Protein AF-A0A519ZME0-F1 (afdb_monomer_lite)

pLDDT: mean 88.81, std 8.68, range [51.88, 97.31]

Foldseek 3Di:
DPPDDDDDDDDADFDADPVRHGDDPVRDPDDQDPVCVVVVVLVVLVSRVFDSPFDDPDPVSSVVSSVVRRDPDD

Secondary structure (DSSP, 8-state):
----PPPP--PPPPPB-TTSSBP-TTTT-PPPP-SSHHHHHHHHHHHHT--TT---SSHHHHHHHHHHT-----

Sequence (74 aa):
LLKVPMPRYLHTPLVLADDGQKLSKQNGAQALDLGDPLITLKAAGGRLGLPDDLPGATLPDWLAAAVACWPSRP

Structure (mmCIF, N/CA/C/O backbone):
data_AF-A0A519ZME0-F1
#
_entry.id   AF-A0A519ZME0-F1
#
loop_
_atom_site.group_PDB
_atom_site.id
_atom_site.type_symbol
_atom_site.label_atom_id
_atom_site.label_alt_id
_atom_site.label_comp_id
_atom_site.label_asym_id
_atom_site.label_entity_id
_atom_site.label_seq_id
_atom_site.pdbx_PDB_ins_code
_atom_site.Cartn_x
_atom_site.Cartn_y
_atom_site.Cartn_z
_atom_site.occupancy
_atom_site.B_iso_or_equiv
_atom_site.auth_seq_id
_atom_site.auth_comp_id
_atom_site.auth_asym_id
_atom_site.auth_atom_id
_atom_site.pdbx_PDB_model_num
ATOM 1 N N . LEU A 1 1 ? -32.362 10.414 18.228 1.00 77.06 1 LEU A N 1
ATOM 2 C CA . LEU A 1 1 ? -31.316 9.587 17.577 1.00 77.06 1 LEU A CA 1
ATOM 3 C C . LEU A 1 1 ? -31.892 8.987 16.292 1.00 77.06 1 LEU A C 1
ATOM 5 O O . LEU A 1 1 ? -33.060 8.622 16.312 1.00 77.06 1 LEU A O 1
ATOM 9 N N . LEU A 1 2 ? -31.120 8.891 15.203 1.00 87.38 2 LEU A N 1
ATOM 10 C CA . LEU A 1 2 ? -31.621 8.626 13.838 1.00 87.38 2 LEU A CA 1
ATOM 11 C C . LEU A 1 2 ? -32.136 7.190 13.547 1.00 87.38 2 LEU A C 1
ATOM 13 O O . LEU A 1 2 ? -32.536 6.933 12.423 1.00 87.38 2 LEU A O 1
ATOM 17 N N . LYS A 1 3 ? -32.169 6.260 14.520 1.00 91.12 3 LYS A N 1
ATOM 18 C CA . LYS A 1 3 ? -32.638 4.855 14.362 1.00 91.12 3 LYS A CA 1
ATOM 19 C C . LYS A 1 3 ? -32.066 4.103 13.138 1.00 91.12 3 LYS A C 1
ATOM 21 O O . LYS A 1 3 ? -32.727 3.237 12.576 1.00 91.12 3 LYS A O 1
ATOM 26 N N . VAL A 1 4 ? -30.833 4.411 12.749 1.00 92.69 4 VAL A N 1
ATOM 27 C CA . VAL A 1 4 ? -30.101 3.718 11.678 1.00 92.69 4 VAL A CA 1
ATOM 28 C C . VAL A 1 4 ? -29.014 2.814 12.267 1.00 92.69 4 VAL A C 1
ATOM 30 O O . VAL A 1 4 ? -28.526 3.109 13.364 1.00 92.69 4 VAL A O 1
ATOM 33 N N . PRO A 1 5 ? -28.633 1.720 11.576 1.00 93.19 5 PRO A N 1
ATOM 34 C CA . PRO A 1 5 ? -27.524 0.875 12.008 1.00 93.19 5 PRO A 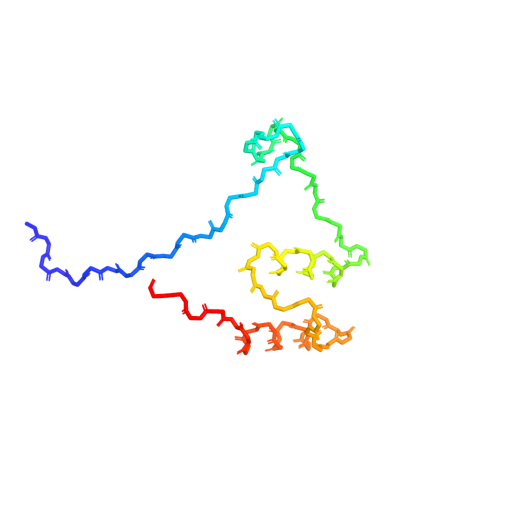CA 1
ATOM 35 C C . PRO A 1 5 ? -26.213 1.669 12.054 1.00 93.19 5 PRO A C 1
ATOM 37 O O . PRO A 1 5 ? -25.954 2.520 11.202 1.00 93.19 5 PRO A O 1
ATOM 40 N N . MET A 1 6 ? -25.383 1.381 13.058 1.00 91.31 6 MET A N 1
ATOM 41 C CA . MET A 1 6 ? -24.064 1.996 13.194 1.00 91.31 6 MET A CA 1
ATOM 42 C C . MET A 1 6 ? -23.103 1.407 12.148 1.00 91.31 6 MET A C 1
ATOM 44 O O . MET A 1 6 ? -23.032 0.181 12.025 1.00 91.31 6 MET A O 1
ATOM 48 N N . PRO A 1 7 ? -22.355 2.238 11.398 1.00 91.62 7 PRO A N 1
ATOM 49 C CA . PRO A 1 7 ? -21.342 1.732 10.486 1.00 91.62 7 PRO A CA 1
ATOM 50 C C . PRO A 1 7 ? -20.172 1.120 11.263 1.00 91.62 7 PRO A C 1
ATOM 52 O O . PRO A 1 7 ? -19.883 1.497 12.400 1.00 91.62 7 PRO A O 1
ATOM 55 N N . ARG A 1 8 ? -19.466 0.193 10.617 1.00 89.44 8 ARG A N 1
ATOM 56 C CA . ARG A 1 8 ? -18.177 -0.301 11.109 1.00 89.44 8 ARG A CA 1
ATOM 57 C C . ARG A 1 8 ? -17.084 0.681 10.702 1.00 89.44 8 ARG A C 1
ATOM 59 O O . ARG A 1 8 ? -17.050 1.121 9.554 1.00 89.44 8 ARG A O 1
ATOM 66 N N . TYR A 1 9 ? -16.202 1.009 11.640 1.00 89.62 9 TYR A N 1
ATOM 67 C CA . TYR A 1 9 ? -15.070 1.902 11.415 1.00 89.62 9 TYR A CA 1
ATOM 68 C C . TYR A 1 9 ? -13.779 1.100 11.388 1.00 89.62 9 TYR A C 1
ATOM 70 O O . TYR A 1 9 ? -13.534 0.293 12.279 1.00 89.62 9 TYR A O 1
ATOM 78 N N . LEU A 1 10 ? -12.938 1.372 10.393 1.00 87.38 10 LEU A N 1
ATOM 79 C CA . LEU A 1 10 ? -11.605 0.805 10.295 1.00 87.38 10 LEU A CA 1
ATOM 80 C C . LEU A 1 10 ? -10.570 1.929 10.263 1.00 87.38 10 LEU A C 1
ATOM 82 O O . LEU A 1 10 ? -10.538 2.722 9.324 1.00 87.38 10 LEU A O 1
ATOM 86 N N . HIS A 1 11 ? -9.703 1.977 11.272 1.00 89.62 11 HIS A N 1
ATOM 87 C CA . HIS A 1 11 ? -8.566 2.893 11.294 1.00 89.62 11 HIS A CA 1
ATOM 88 C C . HIS A 1 11 ? -7.330 2.223 10.686 1.00 89.62 11 HIS A C 1
ATOM 90 O O . HIS A 1 11 ? -6.889 1.160 11.135 1.00 89.62 11 HIS A O 1
ATOM 96 N N . THR A 1 12 ? -6.760 2.852 9.662 1.00 89.00 12 THR A N 1
ATOM 97 C CA . THR A 1 12 ? -5.479 2.443 9.079 1.00 89.00 12 THR A CA 1
ATOM 98 C C . THR A 1 12 ? -4.310 2.998 9.896 1.00 89.00 12 THR A C 1
ATOM 100 O O . THR A 1 12 ? -4.468 4.025 10.565 1.00 89.00 12 THR A O 1
ATOM 103 N N . PRO A 1 13 ? -3.126 2.360 9.845 1.00 90.00 13 PRO A N 1
ATOM 104 C CA . PRO A 1 13 ? -1.936 2.879 10.510 1.00 90.00 13 PRO A CA 1
ATOM 105 C C . PRO A 1 13 ? -1.602 4.308 10.071 1.00 90.00 13 PRO A C 1
ATOM 107 O O . PRO A 1 13 ? -1.703 4.658 8.895 1.00 90.00 13 PRO A O 1
ATOM 110 N N . LEU A 1 14 ? -1.199 5.133 11.035 1.00 91.69 14 LEU A N 1
ATOM 111 C CA . LEU A 1 14 ? -0.708 6.479 10.780 1.00 91.69 14 LEU A CA 1
ATOM 112 C C . LEU A 1 14 ? 0.756 6.405 10.344 1.00 91.69 14 LEU A C 1
ATOM 114 O O . LEU A 1 14 ? 1.587 5.842 11.053 1.00 91.69 14 LEU A O 1
ATOM 118 N N . VAL A 1 15 ? 1.072 6.989 9.191 1.00 89.69 15 VAL A N 1
ATOM 119 C CA . VAL A 1 15 ? 2.452 7.076 8.704 1.00 89.69 15 VAL A CA 1
ATOM 120 C C . VAL A 1 15 ? 3.122 8.313 9.305 1.00 89.69 15 VAL A C 1
ATOM 122 O O . VAL A 1 15 ? 2.568 9.416 9.261 1.00 89.69 15 VAL A O 1
ATOM 125 N N . LEU A 1 16 ? 4.305 8.112 9.884 1.00 90.25 16 LEU A N 1
ATOM 126 C CA . LEU A 1 16 ? 5.137 9.151 10.488 1.00 90.25 16 LEU A CA 1
ATOM 127 C C . LEU A 1 16 ? 6.383 9.390 9.628 1.00 90.25 16 LEU A C 1
ATOM 129 O O . LEU A 1 16 ? 6.841 8.469 8.947 1.00 90.25 16 LEU A O 1
ATOM 133 N N . ALA A 1 17 ? 6.900 10.615 9.666 1.00 87.00 17 ALA A N 1
ATOM 134 C CA . ALA A 1 17 ? 8.224 10.954 9.154 1.00 87.00 17 ALA A CA 1
ATOM 135 C C . ALA A 1 17 ? 9.324 10.446 10.106 1.00 87.00 17 ALA A C 1
ATOM 137 O O . ALA A 1 17 ? 9.036 9.996 11.219 1.00 87.00 17 ALA A O 1
ATOM 138 N N . ASP A 1 18 ? 10.585 10.537 9.677 1.00 86.69 18 ASP A N 1
ATOM 139 C CA . ASP A 1 18 ? 11.745 10.047 10.439 1.00 86.69 18 ASP A CA 1
ATOM 140 C C . ASP A 1 18 ? 11.919 10.747 11.799 1.00 86.69 18 ASP A C 1
ATOM 142 O O . ASP A 1 18 ? 12.473 10.173 12.733 1.00 86.69 18 ASP A O 1
ATOM 146 N N . ASP A 1 19 ? 11.403 11.971 11.937 1.00 88.56 19 ASP A N 1
ATOM 147 C CA . ASP A 1 19 ? 11.390 12.746 13.182 1.00 88.56 19 ASP A CA 1
ATOM 148 C C . ASP A 1 19 ? 10.210 12.398 14.116 1.00 88.56 19 ASP A C 1
ATOM 150 O O . ASP A 1 19 ? 10.026 13.024 15.162 1.00 88.56 19 ASP A O 1
ATOM 154 N N . GLY A 1 20 ? 9.395 11.405 13.746 1.00 88.19 20 GLY A N 1
ATOM 155 C CA . GLY A 1 20 ? 8.227 10.956 14.502 1.00 88.19 20 GLY A CA 1
ATOM 156 C C . GLY A 1 20 ? 6.983 11.832 14.334 1.00 88.19 20 GLY A C 1
ATOM 157 O O . GLY A 1 20 ? 5.937 11.514 14.909 1.00 88.19 20 GLY A O 1
ATOM 158 N N . GLN A 1 21 ? 7.043 12.906 13.541 1.00 89.75 21 GLN A N 1
ATOM 159 C CA . GLN A 1 21 ? 5.876 13.737 13.261 1.00 89.75 21 GLN A CA 1
ATOM 160 C C . GLN A 1 21 ? 4.939 13.071 12.256 1.00 89.75 21 GLN A C 1
ATOM 162 O O . GLN A 1 21 ? 5.336 12.270 11.408 1.00 89.75 21 GLN A O 1
ATOM 167 N N . LYS A 1 22 ? 3.657 13.447 12.311 1.00 89.19 22 LYS A N 1
ATOM 168 C CA . LYS A 1 22 ? 2.673 13.014 11.311 1.00 89.19 22 LYS A CA 1
ATOM 169 C C . LYS A 1 22 ? 3.108 13.488 9.932 1.00 89.19 22 LYS A C 1
ATOM 171 O O . LYS A 1 22 ? 3.255 14.696 9.719 1.00 89.19 22 LYS A O 1
ATOM 176 N N . LEU A 1 23 ? 3.222 12.549 8.996 1.00 86.69 23 LEU A N 1
ATOM 177 C CA . LEU A 1 23 ? 3.513 12.887 7.613 1.00 86.69 23 LEU A CA 1
ATOM 178 C C . LEU A 1 23 ? 2.370 13.754 7.066 1.00 86.69 23 LEU A C 1
ATOM 180 O O . LEU A 1 23 ? 1.189 13.411 7.178 1.00 86.69 23 LEU A O 1
ATOM 184 N N . SER A 1 24 ? 2.711 14.910 6.506 1.00 80.56 24 SER A N 1
ATOM 185 C CA . SER A 1 24 ? 1.740 15.847 5.945 1.00 80.56 24 SER A CA 1
ATOM 186 C C . SER A 1 24 ? 2.315 16.521 4.704 1.00 80.56 24 SER A C 1
ATOM 188 O O . SER A 1 24 ? 3.525 16.504 4.485 1.00 80.56 24 SER A O 1
ATOM 190 N N . LYS A 1 25 ? 1.457 17.168 3.906 1.00 73.06 25 LYS A N 1
ATOM 191 C CA . LYS A 1 25 ? 1.900 17.958 2.744 1.00 73.06 25 LYS A CA 1
ATOM 192 C C . LYS A 1 25 ? 2.885 19.072 3.115 1.00 73.06 25 LYS A C 1
ATOM 194 O O . LYS A 1 25 ? 3.653 19.490 2.262 1.00 73.06 25 LYS A O 1
ATOM 199 N N . GLN A 1 26 ? 2.851 19.554 4.358 1.00 75.44 26 GLN A N 1
ATOM 200 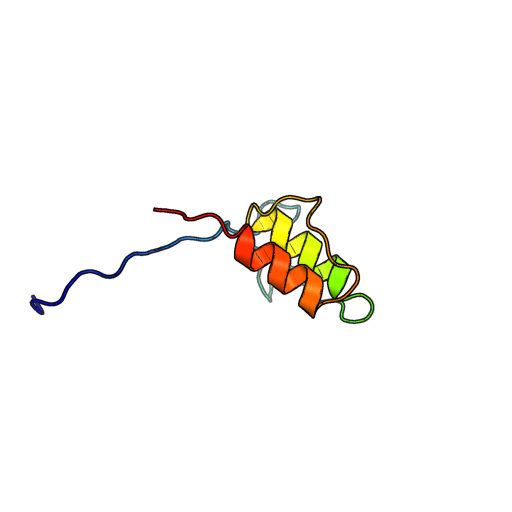C CA . GLN A 1 26 ? 3.796 20.560 4.848 1.00 75.44 26 GLN A CA 1
ATOM 201 C C . GLN A 1 26 ? 5.028 19.941 5.525 1.00 75.44 26 GLN A C 1
ATOM 203 O O .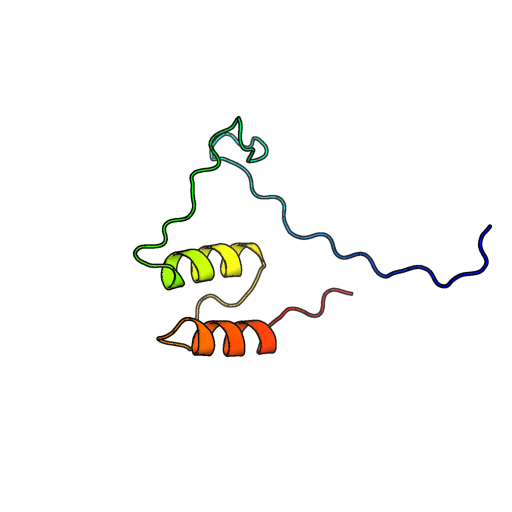 GLN A 1 26 ? 6.052 20.605 5.622 1.00 75.44 26 GLN A O 1
ATOM 208 N N . ASN A 1 27 ? 4.963 18.663 5.916 1.00 68.44 27 ASN A N 1
ATOM 209 C CA . ASN A 1 27 ? 5.993 17.977 6.702 1.00 68.44 27 ASN A CA 1
ATOM 210 C C . ASN A 1 27 ? 6.595 16.788 5.937 1.00 68.44 27 ASN A C 1
ATOM 212 O O . ASN A 1 27 ? 6.636 15.672 6.447 1.00 68.44 27 ASN A O 1
ATOM 216 N N . GLY A 1 28 ? 7.023 16.999 4.692 1.00 67.12 28 GLY A N 1
ATOM 217 C CA . GLY A 1 28 ? 7.868 16.019 4.000 1.00 67.12 28 GLY A CA 1
ATOM 218 C C . GLY A 1 28 ? 7.149 14.843 3.332 1.00 67.12 28 GLY A C 1
ATOM 219 O O . GLY A 1 28 ? 7.809 13.870 2.975 1.00 67.12 28 GLY A O 1
ATOM 220 N N . ALA A 1 29 ? 5.830 14.909 3.102 1.00 82.06 29 ALA A N 1
ATOM 221 C CA . ALA A 1 29 ? 5.179 13.959 2.196 1.00 82.06 29 ALA A CA 1
ATOM 222 C C . ALA A 1 29 ? 5.679 14.179 0.755 1.00 82.06 29 ALA A C 1
ATOM 224 O O . ALA A 1 29 ? 5.231 15.100 0.069 1.00 82.06 29 ALA A O 1
ATOM 225 N N . GLN A 1 30 ? 6.614 13.341 0.306 1.00 84.50 30 GLN A N 1
ATOM 226 C CA . GLN A 1 30 ? 7.076 13.337 -1.081 1.00 84.50 30 GLN A CA 1
ATOM 227 C C . GLN A 1 30 ? 5.956 12.900 -2.036 1.00 84.50 30 GLN A C 1
ATOM 229 O O . GLN A 1 30 ? 5.030 12.176 -1.659 1.00 84.50 30 GLN A O 1
ATOM 234 N N . ALA A 1 31 ? 6.043 13.356 -3.288 1.00 87.69 31 ALA A N 1
ATOM 235 C CA . ALA A 1 31 ? 5.188 12.845 -4.352 1.00 87.69 31 ALA A CA 1
ATOM 236 C C . ALA A 1 31 ? 5.476 11.354 -4.589 1.00 87.69 31 ALA A C 1
ATOM 238 O O . ALA A 1 31 ? 6.602 10.900 -4.397 1.00 87.69 31 ALA A O 1
ATOM 239 N N . LEU A 1 32 ? 4.458 10.601 -5.010 1.00 88.19 32 LEU A N 1
ATOM 240 C CA . LEU A 1 32 ? 4.634 9.193 -5.358 1.00 88.19 32 LEU A CA 1
ATOM 241 C C . LEU A 1 32 ? 5.559 9.064 -6.569 1.00 88.19 32 LEU A C 1
ATOM 243 O O . LEU A 1 32 ? 5.370 9.764 -7.566 1.00 88.19 32 LEU A O 1
ATOM 247 N N . ASP A 1 33 ? 6.506 8.133 -6.490 1.00 89.94 33 ASP A N 1
ATOM 248 C CA . ASP A 1 33 ? 7.290 7.729 -7.648 1.00 89.94 33 ASP A CA 1
ATOM 249 C C . ASP A 1 33 ? 6.451 6.799 -8.533 1.00 89.94 33 ASP A C 1
ATOM 251 O O . ASP A 1 33 ? 5.977 5.744 -8.096 1.00 89.94 33 ASP A O 1
ATOM 255 N N . LEU A 1 34 ? 6.242 7.234 -9.777 1.00 91.88 34 LEU A N 1
ATOM 256 C CA . LEU A 1 34 ? 5.492 6.514 -10.804 1.00 91.88 34 LEU A CA 1
ATOM 257 C C . LEU A 1 34 ? 6.408 5.858 -11.851 1.00 91.88 34 LEU A C 1
ATOM 259 O O . LEU A 1 34 ? 5.891 5.233 -12.776 1.00 91.88 34 LEU A O 1
ATOM 263 N N . GLY A 1 35 ? 7.734 5.999 -11.730 1.00 94.81 35 GLY A N 1
ATOM 264 C CA . GLY A 1 35 ? 8.708 5.302 -12.572 1.00 94.81 35 GLY A CA 1
ATOM 265 C C . GLY A 1 35 ? 8.764 3.803 -12.269 1.00 94.81 35 GLY A C 1
ATOM 266 O O . GLY A 1 35 ? 8.813 2.998 -13.196 1.00 94.81 35 GLY A O 1
ATOM 267 N N . ASP A 1 36 ? 8.655 3.436 -10.986 1.00 91.19 36 ASP A N 1
ATOM 268 C CA . ASP A 1 36 ? 8.411 2.060 -10.534 1.00 91.19 36 ASP A CA 1
ATOM 269 C C . ASP A 1 36 ? 7.218 2.000 -9.554 1.00 91.19 36 ASP A C 1
ATOM 271 O O . ASP A 1 36 ? 7.375 1.962 -8.326 1.00 91.19 36 ASP A O 1
ATOM 275 N N . PRO A 1 37 ? 5.980 2.000 -10.077 1.00 94.12 37 PRO A N 1
ATOM 276 C CA . PRO A 1 37 ? 4.784 2.048 -9.242 1.00 94.12 37 PRO A CA 1
ATOM 277 C C . PRO A 1 37 ? 4.572 0.763 -8.429 1.00 94.12 37 PRO A C 1
ATOM 279 O O . PRO A 1 37 ? 3.849 0.788 -7.431 1.00 94.12 37 PRO A O 1
ATOM 282 N N . LEU A 1 38 ? 5.181 -0.361 -8.829 1.00 95.19 38 LEU A N 1
ATOM 283 C CA . LEU A 1 38 ? 5.022 -1.629 -8.121 1.00 95.19 38 LEU A CA 1
ATOM 284 C C . LEU A 1 38 ? 5.831 -1.629 -6.820 1.00 95.19 38 LEU A C 1
ATOM 286 O O . LEU A 1 38 ? 5.316 -2.074 -5.793 1.00 95.19 38 LEU A O 1
ATOM 290 N N . ILE A 1 39 ? 7.052 -1.082 -6.832 1.00 94.06 39 ILE A N 1
ATOM 291 C CA . ILE A 1 39 ? 7.829 -0.860 -5.602 1.00 94.06 39 ILE A CA 1
ATOM 292 C C . ILE A 1 39 ? 7.062 0.066 -4.649 1.00 94.06 39 ILE A C 1
ATOM 294 O O . ILE A 1 39 ? 6.892 -0.264 -3.471 1.00 94.06 39 ILE A O 1
ATOM 298 N N . THR A 1 40 ? 6.536 1.181 -5.164 1.00 94.56 40 THR A N 1
ATOM 299 C CA . THR A 1 40 ? 5.742 2.136 -4.376 1.00 94.56 40 THR A CA 1
ATOM 300 C C . THR A 1 40 ? 4.512 1.475 -3.737 1.00 94.56 40 THR A C 1
ATOM 302 O O . THR A 1 40 ? 4.238 1.686 -2.552 1.00 94.56 40 THR A O 1
ATOM 305 N N . LEU A 1 41 ? 3.790 0.626 -4.479 1.00 94.69 41 LEU A N 1
ATOM 306 C CA . LEU A 1 41 ? 2.649 -0.125 -3.943 1.00 94.69 41 LEU A CA 1
ATOM 307 C C . LEU A 1 41 ? 3.052 -1.143 -2.875 1.00 94.69 41 LEU A C 1
ATOM 309 O O . LEU A 1 41 ? 2.385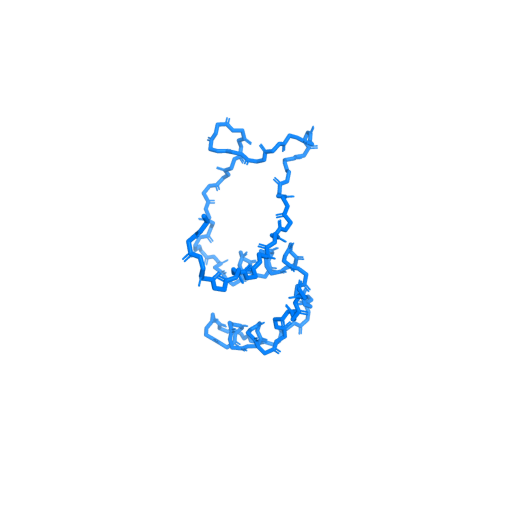 -1.218 -1.843 1.00 94.69 41 LEU A O 1
ATOM 313 N N . LYS A 1 42 ? 4.141 -1.891 -3.081 1.00 94.56 42 LYS A N 1
ATOM 314 C CA . LYS A 1 42 ? 4.647 -2.859 -2.094 1.00 94.56 42 LYS A CA 1
ATOM 315 C C . LYS A 1 42 ? 5.006 -2.179 -0.775 1.00 94.56 42 LYS A C 1
ATOM 317 O O . LYS A 1 42 ? 4.578 -2.636 0.283 1.00 94.56 42 LYS A O 1
ATOM 322 N N . ALA A 1 43 ? 5.693 -1.037 -0.837 1.00 92.88 43 ALA A N 1
ATOM 323 C CA . ALA A 1 43 ? 6.018 -0.245 0.347 1.00 92.88 43 ALA A CA 1
ATOM 324 C C . ALA A 1 43 ? 4.755 0.222 1.098 1.00 92.88 43 ALA A C 1
ATOM 326 O O . ALA A 1 43 ? 4.689 0.129 2.327 1.00 92.88 43 ALA A O 1
ATOM 327 N N . ALA A 1 44 ? 3.728 0.683 0.375 1.00 92.88 44 ALA A N 1
ATOM 328 C CA . ALA A 1 44 ? 2.444 1.050 0.975 1.00 92.88 44 ALA A CA 1
ATOM 329 C C . ALA A 1 44 ? 1.713 -0.165 1.579 1.00 92.88 44 ALA A C 1
ATOM 331 O O . ALA A 1 44 ? 1.152 -0.067 2.672 1.00 92.88 44 ALA A O 1
ATOM 332 N N . GLY A 1 45 ? 1.756 -1.314 0.902 1.00 94.31 45 GLY A N 1
ATOM 333 C CA . GLY A 1 45 ? 1.161 -2.567 1.362 1.00 94.31 45 GLY A CA 1
ATOM 334 C C . GLY A 1 45 ? 1.736 -3.041 2.695 1.00 94.31 45 GLY A C 1
ATOM 335 O O . GLY A 1 45 ? 0.967 -3.334 3.614 1.00 94.31 45 GLY A O 1
ATOM 336 N N . GLY A 1 46 ? 3.062 -3.002 2.853 1.00 93.62 46 GLY A N 1
ATOM 337 C CA . GLY A 1 46 ? 3.719 -3.329 4.124 1.00 93.62 46 GLY A CA 1
ATOM 338 C C . GLY A 1 46 ? 3.246 -2.433 5.278 1.00 93.62 46 GLY A C 1
ATOM 339 O O . GLY A 1 46 ? 2.961 -2.914 6.374 1.00 93.62 46 GLY A O 1
ATOM 340 N N . ARG A 1 47 ? 3.023 -1.130 5.030 1.00 92.44 47 ARG A N 1
ATOM 341 C CA . ARG A 1 47 ? 2.453 -0.210 6.042 1.00 92.44 47 ARG A CA 1
ATOM 342 C C . ARG A 1 47 ? 1.005 -0.529 6.411 1.00 92.44 47 ARG A C 1
ATOM 344 O O . ARG A 1 47 ? 0.580 -0.203 7.517 1.00 92.44 47 ARG A O 1
ATOM 351 N N . LEU A 1 48 ? 0.251 -1.153 5.511 1.00 92.44 48 LEU A N 1
ATOM 352 C CA . LEU A 1 48 ? -1.119 -1.609 5.757 1.00 92.44 48 LEU A CA 1
ATOM 353 C C . LEU A 1 48 ? -1.168 -2.993 6.433 1.00 92.44 48 LEU A C 1
ATOM 355 O O . LEU A 1 48 ? -2.230 -3.396 6.919 1.00 92.44 48 LEU A O 1
ATOM 359 N N . GLY A 1 49 ? -0.022 -3.672 6.549 1.00 91.94 49 GLY A N 1
ATOM 360 C CA . GLY A 1 49 ? 0.113 -5.002 7.143 1.00 91.94 49 GLY A CA 1
ATOM 361 C C . GLY A 1 49 ? -0.156 -6.144 6.164 1.00 91.94 49 GLY A C 1
ATOM 362 O O . GLY A 1 49 ? -0.566 -7.218 6.600 1.00 91.94 49 GLY A O 1
ATOM 363 N N . LEU A 1 50 ? 0.013 -5.910 4.859 1.00 93.62 50 LEU A N 1
ATOM 364 C CA . LEU A 1 50 ? 0.024 -6.982 3.864 1.00 93.62 50 LEU A CA 1
ATOM 365 C C . LEU A 1 50 ? 1.350 -7.763 3.927 1.00 93.62 50 LEU A C 1
ATOM 367 O O . LEU A 1 50 ? 2.359 -7.181 4.325 1.00 93.62 50 LEU A O 1
ATOM 371 N N . PRO A 1 51 ? 1.370 -9.048 3.524 1.00 93.00 51 PRO A N 1
ATOM 372 C CA . PRO A 1 51 ? 2.608 -9.818 3.428 1.00 93.00 51 PRO A CA 1
ATOM 373 C C . PRO A 1 51 ? 3.606 -9.193 2.440 1.00 93.00 51 PRO A C 1
ATOM 375 O O . PRO A 1 51 ? 3.215 -8.700 1.380 1.00 93.00 51 PRO A O 1
ATOM 378 N N . ASP A 1 52 ? 4.897 -9.252 2.765 1.00 90.31 52 ASP A N 1
ATOM 379 C CA . ASP A 1 52 ? 5.965 -8.695 1.919 1.00 90.31 52 ASP A CA 1
ATOM 380 C C . ASP A 1 52 ? 6.230 -9.543 0.659 1.00 90.31 52 ASP A C 1
ATOM 382 O O . ASP A 1 52 ? 6.760 -9.046 -0.337 1.00 90.31 52 ASP A O 1
ATOM 386 N N . ASP A 1 53 ? 5.839 -10.818 0.678 1.00 92.00 53 ASP A N 1
ATOM 387 C CA . ASP A 1 53 ? 6.099 -11.825 -0.356 1.00 92.00 53 ASP A CA 1
ATOM 388 C C . ASP A 1 53 ? 4.908 -12.074 -1.298 1.00 92.00 53 ASP A C 1
ATOM 390 O O . ASP A 1 53 ? 4.836 -13.105 -1.970 1.00 92.00 53 ASP A O 1
ATOM 394 N N . LEU A 1 54 ? 3.980 -11.114 -1.396 1.00 93.94 54 LEU A N 1
ATOM 395 C CA . LEU A 1 54 ? 2.840 -11.221 -2.307 1.00 93.94 54 LEU A CA 1
ATOM 396 C C . LEU A 1 54 ? 3.283 -11.409 -3.774 1.00 93.94 54 LEU A C 1
ATOM 398 O O . LEU A 1 54 ? 4.129 -10.652 -4.271 1.00 93.94 54 LEU A O 1
ATOM 402 N N . PRO A 1 55 ? 2.679 -12.371 -4.501 1.00 92.62 55 PRO A N 1
ATOM 403 C CA . PRO A 1 55 ? 2.991 -12.613 -5.903 1.00 92.62 55 PRO A CA 1
ATOM 404 C C . PRO A 1 55 ? 2.475 -11.480 -6.802 1.00 92.62 55 PRO A C 1
ATOM 406 O O . PRO A 1 55 ? 1.555 -10.746 -6.448 1.00 92.62 55 PRO A O 1
ATOM 409 N N . GLY A 1 56 ? 3.055 -11.367 -7.998 1.00 92.50 56 GLY A N 1
ATOM 410 C CA . GLY A 1 56 ? 2.640 -10.407 -9.022 1.00 92.50 56 GLY A CA 1
ATOM 411 C C . GLY A 1 56 ? 3.817 -9.609 -9.573 1.00 92.50 56 GLY A C 1
ATOM 412 O O . GLY A 1 56 ? 4.472 -8.857 -8.850 1.00 92.50 56 GLY A O 1
ATOM 413 N N . ALA A 1 57 ? 4.087 -9.787 -10.868 1.00 91.25 57 ALA A N 1
ATOM 414 C CA . ALA A 1 57 ? 5.113 -9.034 -11.594 1.00 91.25 57 ALA A CA 1
ATOM 415 C C . ALA A 1 57 ? 4.562 -7.736 -12.210 1.00 91.25 57 ALA A C 1
ATOM 417 O O . ALA A 1 57 ? 5.328 -6.875 -12.634 1.00 91.25 57 ALA A O 1
ATOM 418 N N . THR A 1 58 ? 3.236 -7.593 -12.259 1.00 95.19 58 THR A N 1
ATOM 419 C CA . THR A 1 58 ? 2.535 -6.428 -12.800 1.00 95.19 58 THR A CA 1
ATOM 420 C C . THR A 1 58 ? 1.648 -5.791 -11.730 1.00 95.19 58 THR A C 1
ATOM 422 O O . THR A 1 58 ? 1.311 -6.429 -10.730 1.00 95.19 58 THR A O 1
ATOM 425 N N . LEU A 1 59 ? 1.246 -4.531 -11.939 1.00 95.88 59 LEU A N 1
ATOM 426 C CA . LEU A 1 59 ? 0.331 -3.844 -11.021 1.00 95.88 59 LEU A CA 1
ATOM 427 C C . LEU A 1 59 ? -0.995 -4.604 -10.836 1.00 95.88 59 LEU A C 1
ATOM 429 O O . LEU A 1 59 ? -1.376 -4.802 -9.683 1.00 95.88 59 LEU A O 1
ATOM 433 N N . PRO A 1 60 ? -1.696 -5.056 -11.901 1.00 97.31 60 PRO A N 1
ATOM 434 C CA . PRO A 1 60 ? -2.946 -5.793 -11.727 1.00 97.31 60 PRO A CA 1
ATOM 435 C C . PRO A 1 60 ? -2.767 -7.099 -10.953 1.00 97.31 60 PRO A C 1
ATOM 437 O O . PRO A 1 60 ? -3.560 -7.374 -10.054 1.00 97.31 60 PRO A O 1
ATOM 440 N N . ASP A 1 61 ? -1.717 -7.869 -11.252 1.00 96.62 61 ASP A N 1
ATOM 441 C CA . ASP A 1 61 ? -1.479 -9.156 -10.589 1.00 96.62 61 ASP A CA 1
ATOM 442 C C . ASP A 1 61 ? -1.196 -8.963 -9.099 1.00 96.62 61 ASP A C 1
ATOM 444 O O . ASP A 1 61 ? -1.765 -9.657 -8.254 1.00 96.62 61 ASP A O 1
ATOM 448 N N . TRP A 1 62 ? -0.354 -7.979 -8.770 1.00 97.25 62 TRP A N 1
ATOM 449 C CA . TRP A 1 62 ? -0.027 -7.682 -7.381 1.00 97.25 62 TRP A CA 1
ATOM 450 C C . TRP A 1 62 ? -1.242 -7.152 -6.613 1.00 97.25 62 TRP A C 1
ATOM 452 O O . TRP A 1 62 ? -1.482 -7.567 -5.482 1.00 97.25 62 TRP A O 1
ATOM 462 N N . LEU A 1 63 ? -2.058 -6.285 -7.226 1.00 96.94 63 LEU A N 1
ATOM 463 C CA . LEU A 1 63 ? -3.297 -5.797 -6.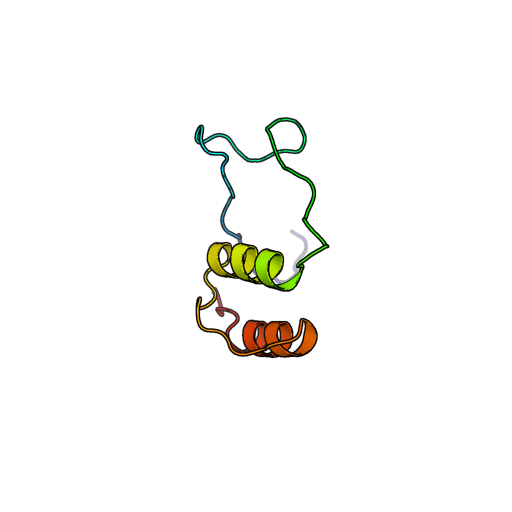612 1.00 96.94 63 LEU A CA 1
ATOM 464 C C . LEU A 1 63 ? -4.295 -6.934 -6.364 1.00 96.94 63 LEU A C 1
ATOM 466 O O . LEU A 1 63 ? -4.915 -6.972 -5.302 1.00 96.94 63 LEU A O 1
ATOM 470 N N . ALA A 1 64 ? -4.433 -7.876 -7.301 1.00 96.81 64 ALA A N 1
ATOM 471 C CA . ALA A 1 64 ? -5.292 -9.043 -7.120 1.00 96.81 64 ALA A CA 1
ATOM 472 C C . ALA A 1 64 ? -4.831 -9.907 -5.932 1.00 96.81 64 ALA A C 1
ATOM 474 O O . ALA A 1 64 ? -5.653 -10.292 -5.096 1.00 96.81 64 ALA A O 1
ATOM 475 N N . ALA A 1 65 ? -3.521 -10.145 -5.805 1.00 96.25 65 ALA A N 1
ATOM 476 C CA . ALA A 1 65 ? -2.949 -10.859 -4.665 1.00 96.25 65 ALA A CA 1
ATOM 477 C C . ALA A 1 65 ? -3.154 -10.100 -3.339 1.00 96.25 65 ALA A C 1
ATOM 479 O O . ALA A 1 65 ? -3.585 -10.682 -2.344 1.00 96.25 65 ALA A O 1
ATOM 480 N N . ALA A 1 66 ? -2.921 -8.786 -3.334 1.00 95.81 66 ALA A N 1
ATOM 481 C CA . ALA A 1 66 ? -3.101 -7.932 -2.163 1.00 95.81 66 ALA A CA 1
ATOM 482 C C . ALA A 1 66 ? -4.553 -7.910 -1.658 1.00 95.81 66 ALA A C 1
ATOM 484 O O . ALA A 1 66 ? -4.780 -7.955 -0.450 1.00 95.81 66 ALA A O 1
ATOM 485 N N . VAL A 1 67 ? -5.537 -7.881 -2.564 1.00 95.06 67 VAL A N 1
ATOM 486 C CA . VAL A 1 67 ? -6.965 -7.943 -2.205 1.00 95.06 67 VAL A CA 1
ATOM 487 C C . VAL A 1 67 ? -7.308 -9.277 -1.541 1.00 95.06 67 VAL A C 1
ATOM 489 O O . VAL A 1 67 ? -8.025 -9.287 -0.541 1.00 95.06 67 VAL A O 1
ATOM 492 N N . ALA A 1 68 ? -6.776 -10.394 -2.047 1.00 93.81 68 ALA A N 1
ATOM 493 C CA . ALA A 1 68 ? -7.011 -11.717 -1.465 1.00 93.81 68 ALA A CA 1
ATOM 494 C C . ALA A 1 68 ? -6.419 -11.858 -0.051 1.00 93.81 68 ALA A C 1
ATOM 496 O O . ALA A 1 68 ? -6.975 -12.566 0.788 1.00 93.81 68 ALA A O 1
ATOM 497 N N . CYS A 1 69 ? -5.319 -11.157 0.225 1.00 91.75 69 CYS A N 1
ATOM 498 C CA . CYS A 1 69 ? -4.661 -11.133 1.530 1.00 91.75 69 CYS A CA 1
ATOM 499 C C . CYS A 1 69 ? -5.093 -9.955 2.411 1.00 91.75 69 CYS A C 1
ATOM 501 O O . CYS A 1 69 ? -4.483 -9.727 3.458 1.00 91.75 69 CYS A O 1
ATOM 503 N N . TRP A 1 70 ? -6.119 -9.196 2.008 1.00 89.25 70 TRP A N 1
ATOM 504 C CA . TRP A 1 70 ? -6.535 -8.021 2.757 1.00 89.25 70 TRP A CA 1
ATOM 505 C C . TRP A 1 70 ? -6.991 -8.431 4.160 1.00 89.25 70 TRP A C 1
ATOM 507 O O . TRP A 1 70 ? -7.921 -9.234 4.295 1.00 89.25 70 TRP A O 1
ATOM 517 N N . PRO A 1 71 ? -6.367 -7.900 5.225 1.00 76.62 71 PRO A N 1
ATOM 518 C CA . PRO A 1 71 ? -6.697 -8.327 6.568 1.00 76.62 71 PRO A CA 1
ATOM 519 C C . PRO A 1 71 ? -8.144 -7.939 6.871 1.00 76.62 71 PRO A C 1
ATOM 521 O O . PRO A 1 71 ? -8.507 -6.759 6.866 1.00 76.62 71 PRO A O 1
ATOM 524 N N . SER A 1 72 ? -8.979 -8.932 7.179 1.00 66.44 72 SER A N 1
ATOM 525 C CA . SER A 1 72 ? -10.297 -8.696 7.757 1.00 66.44 72 SER A CA 1
ATOM 52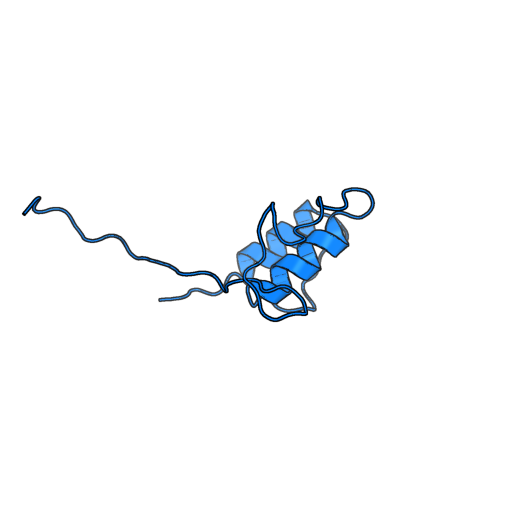6 C C . SER A 1 72 ? -10.098 -8.143 9.165 1.00 66.44 72 SER A C 1
ATOM 528 O O . SER A 1 72 ? -9.998 -8.892 10.137 1.00 66.44 72 SER A O 1
ATOM 530 N N . ARG A 1 73 ? -9.969 -6.823 9.282 1.00 60.41 73 ARG A N 1
ATOM 531 C CA . ARG A 1 73 ? -9.941 -6.164 10.586 1.00 60.41 73 ARG A CA 1
ATOM 532 C C . ARG A 1 73 ? -11.392 -6.059 11.099 1.00 60.41 73 ARG A C 1
ATOM 534 O O . ARG A 1 73 ? -12.251 -5.600 10.339 1.00 60.41 73 ARG A O 1
ATOM 541 N N . PRO A 1 74 ? -11.698 -6.571 12.306 1.00 51.88 74 PRO A N 1
ATOM 542 C CA . PRO A 1 74 ? -13.027 -6.458 12.905 1.00 51.88 74 PRO A CA 1
ATOM 543 C C . PRO A 1 74 ? -13.447 -4.997 13.104 1.00 51.88 74 PRO A C 1
ATOM 545 O O . PRO A 1 74 ? -12.570 -4.168 13.427 1.00 51.88 74 PRO A O 1
#

Radius of gyration: 16.09 Å; chains: 1; bounding box: 44×33×30 Å